Protein AF-A0A2T9Z705-F1 (afdb_monomer_lite)

Organism: NCBI:txid133381

Secondary structure (DSSP, 8-state):
---S--SHHHHTTS-HHHHHHHHT--TTHHHHHHHHHHTS---EEEEEEEEETTTEEEEEEEEE-TTGGGS-HHHHHH-EEEEEEEETT--EEEEEEEEGGGGGS-EEEEEEEE-SSTTPPEEEEEEES----

Structure (mmCIF, N/CA/C/O backbone):
data_AF-A0A2T9Z705-F1
#
_entry.id   AF-A0A2T9Z705-F1
#
loop_
_atom_site.group_PDB
_atom_site.id
_atom_site.type_symbol
_atom_site.label_atom_id
_atom_site.label_alt_id
_atom_site.label_comp_id
_atom_site.label_asym_id
_atom_site.label_entity_id
_atom_site.label_seq_id
_atom_site.pdbx_PDB_ins_code
_atom_site.Cartn_x
_atom_site.Cartn_y
_atom_site.Cartn_z
_atom_site.occupancy
_atom_site.B_iso_or_equiv
_atom_site.auth_seq_id
_atom_site.auth_comp_id
_atom_site.auth_asym_id
_atom_site.auth_atom_id
_atom_site.pdbx_PDB_model_num
ATOM 1 N N . MET A 1 1 ? -18.842 -21.908 14.477 1.00 43.84 1 MET A N 1
ATOM 2 C CA . MET A 1 1 ? -18.900 -21.603 13.031 1.00 43.84 1 MET A CA 1
ATOM 3 C C . MET A 1 1 ? -18.062 -20.361 12.776 1.00 43.84 1 MET A C 1
ATOM 5 O O . MET A 1 1 ? -18.369 -19.323 13.352 1.00 43.84 1 MET A O 1
ATOM 9 N N . SER A 1 2 ? -16.982 -20.453 11.997 1.00 53.25 2 SER A N 1
ATOM 10 C CA . SER A 1 2 ? -16.257 -19.259 11.550 1.00 53.25 2 SER A CA 1
ATOM 11 C C . SER A 1 2 ? -17.141 -18.525 10.538 1.00 53.25 2 SER A C 1
ATOM 13 O O . SER A 1 2 ? -17.567 -19.100 9.542 1.00 53.25 2 SER A O 1
ATOM 15 N N . ARG A 1 3 ? -17.477 -17.259 10.797 1.00 66.06 3 ARG A N 1
ATOM 16 C CA . ARG A 1 3 ? -18.393 -16.469 9.946 1.00 66.06 3 ARG A CA 1
ATOM 17 C C . ARG A 1 3 ? -17.744 -15.965 8.644 1.00 66.06 3 ARG A C 1
ATOM 19 O O . ARG A 1 3 ? -18.194 -14.981 8.075 1.00 66.06 3 ARG A O 1
ATOM 26 N N . GLY A 1 4 ? -16.659 -16.599 8.197 1.00 80.44 4 GLY A N 1
ATOM 27 C CA . GLY A 1 4 ? -15.966 -16.257 6.950 1.00 80.44 4 GLY A CA 1
ATOM 28 C C . GLY A 1 4 ? -15.289 -14.880 6.913 1.00 80.44 4 GLY A C 1
ATOM 29 O O . GLY A 1 4 ? -14.824 -14.471 5.855 1.00 80.44 4 GLY A O 1
ATOM 30 N N . ILE A 1 5 ? -15.212 -14.157 8.037 1.00 82.75 5 ILE A N 1
ATOM 31 C CA . ILE A 1 5 ? -14.554 -12.846 8.101 1.00 82.75 5 ILE A CA 1
ATOM 32 C C . ILE A 1 5 ? -13.044 -13.058 8.198 1.00 82.75 5 ILE A C 1
ATOM 34 O O . ILE A 1 5 ? -12.544 -13.513 9.225 1.00 82.75 5 ILE A O 1
ATOM 38 N N . THR A 1 6 ? -12.326 -12.734 7.126 1.00 88.12 6 THR A N 1
ATOM 39 C CA . THR A 1 6 ? -10.876 -12.975 7.011 1.00 88.12 6 THR A CA 1
AT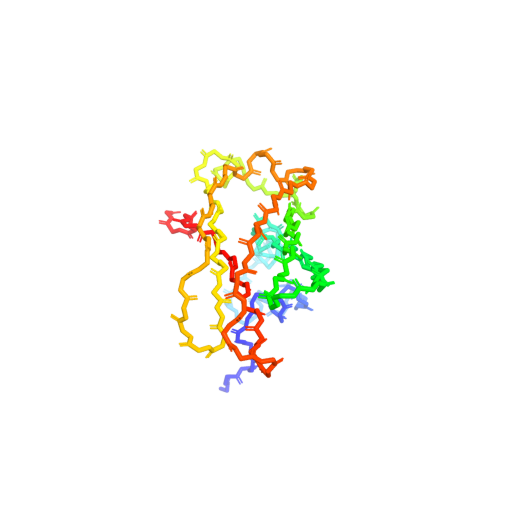OM 40 C C . THR A 1 6 ? -10.061 -11.704 6.796 1.00 88.12 6 THR A C 1
ATOM 42 O O . THR A 1 6 ? -8.836 -11.756 6.815 1.00 88.12 6 THR A O 1
ATOM 45 N N . ASN A 1 7 ? -10.710 -10.554 6.585 1.00 87.62 7 ASN A N 1
ATOM 46 C CA . ASN A 1 7 ? -10.019 -9.296 6.312 1.00 87.62 7 ASN A CA 1
ATOM 47 C C . ASN A 1 7 ? -10.773 -8.068 6.846 1.00 87.62 7 ASN A C 1
ATOM 49 O O . ASN A 1 7 ? -11.996 -8.082 7.010 1.00 87.62 7 ASN A O 1
ATOM 53 N N . ILE A 1 8 ? -10.029 -6.978 7.060 1.00 87.88 8 ILE A N 1
ATOM 54 C CA . ILE A 1 8 ? -10.538 -5.701 7.588 1.00 87.88 8 ILE A CA 1
ATOM 55 C C . ILE A 1 8 ? -11.698 -5.159 6.742 1.00 87.88 8 ILE A C 1
ATOM 57 O O . ILE A 1 8 ? -12.679 -4.667 7.294 1.00 87.88 8 ILE A O 1
ATOM 61 N N . ASN A 1 9 ? -11.632 -5.292 5.416 1.00 87.56 9 ASN A N 1
ATOM 62 C CA . ASN A 1 9 ? -12.660 -4.767 4.514 1.00 87.56 9 ASN A CA 1
ATOM 63 C C . ASN A 1 9 ? -14.002 -5.484 4.685 1.00 87.56 9 ASN A C 1
ATOM 65 O O . ASN A 1 9 ? -15.050 -4.844 4.665 1.00 87.56 9 ASN A O 1
ATOM 69 N N . SER A 1 10 ? -13.984 -6.803 4.878 1.00 89.81 10 SER A N 1
ATOM 70 C CA . SER A 1 10 ? -15.185 -7.574 5.203 1.00 89.81 10 SER A CA 1
ATOM 71 C C . SER A 1 10 ? -15.719 -7.237 6.597 1.00 89.81 10 SER A C 1
ATOM 73 O O . SER A 1 10 ? -16.928 -7.120 6.769 1.00 89.81 10 SER A O 1
ATOM 75 N N . PHE A 1 11 ? -14.833 -6.983 7.566 1.00 90.00 11 PHE A N 1
ATOM 76 C CA . PHE A 1 11 ? -15.225 -6.616 8.927 1.00 90.00 11 PHE A CA 1
ATOM 77 C C . PHE A 1 11 ? -15.875 -5.224 8.990 1.00 90.00 11 PHE A C 1
ATOM 79 O O . PHE A 1 11 ? -16.893 -5.052 9.652 1.00 90.00 11 PHE A O 1
ATOM 86 N N . LYS A 1 12 ? -15.345 -4.241 8.248 1.00 89.06 12 LYS A N 1
ATOM 87 C CA . LYS A 1 12 ? -15.894 -2.873 8.152 1.00 89.06 12 LYS A CA 1
ATOM 88 C C . LYS A 1 12 ? -17.352 -2.820 7.670 1.00 89.06 12 LYS A C 1
ATOM 90 O O . LYS A 1 12 ? -18.020 -1.819 7.897 1.00 89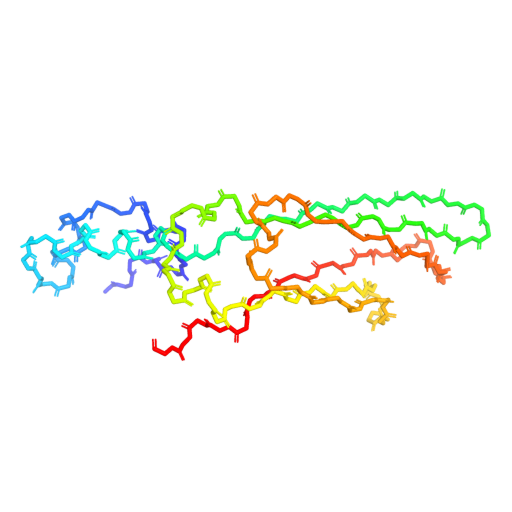.06 12 LYS A O 1
ATOM 95 N N . LYS A 1 13 ? -17.829 -3.865 6.986 1.00 90.50 13 LYS A N 1
ATOM 96 C CA . LYS A 1 13 ? -19.191 -3.957 6.433 1.00 90.50 13 LYS A CA 1
ATOM 97 C C . LYS A 1 13 ? -20.214 -4.536 7.414 1.00 90.50 13 LYS A C 1
ATOM 99 O O . LYS A 1 13 ? -21.393 -4.580 7.080 1.00 90.50 13 LYS A O 1
ATOM 104 N N . LEU A 1 14 ? -19.780 -5.016 8.580 1.00 91.44 14 LEU A N 1
ATOM 105 C CA . LEU A 1 14 ? -20.687 -5.542 9.597 1.00 91.44 14 LEU A CA 1
ATOM 106 C C . LEU A 1 14 ? -21.459 -4.417 10.286 1.00 91.44 14 LEU A C 1
ATOM 108 O O . LEU A 1 14 ? -20.932 -3.321 10.487 1.00 91.44 14 LEU A O 1
ATOM 112 N N . ASN A 1 15 ? -22.679 -4.719 10.731 1.00 93.31 15 ASN A N 1
ATOM 113 C CA . ASN A 1 15 ? -23.409 -3.796 11.588 1.00 93.31 15 ASN A CA 1
ATOM 114 C C . ASN A 1 15 ? -22.780 -3.777 12.995 1.00 93.31 15 ASN A C 1
ATOM 116 O O . ASN A 1 15 ? -22.415 -4.835 13.516 1.00 93.31 15 ASN A O 1
ATOM 120 N N . PRO A 1 16 ? -22.704 -2.614 13.666 1.00 94.62 16 PRO A N 1
ATOM 121 C CA . PRO A 1 16 ? -22.212 -2.516 15.042 1.00 94.62 16 PRO A CA 1
ATOM 122 C C . PRO A 1 16 ? -22.891 -3.475 16.031 1.00 94.62 16 PRO A C 1
ATOM 124 O O . PRO A 1 16 ? -22.203 -4.124 16.816 1.00 94.62 16 PRO A O 1
ATOM 127 N N . GLY A 1 17 ? -24.217 -3.626 15.944 1.00 93.94 17 GLY A N 1
ATOM 128 C CA . GLY A 1 17 ? -24.973 -4.541 16.806 1.00 93.94 17 GLY A CA 1
ATOM 129 C C . GLY A 1 17 ? -24.620 -6.016 16.585 1.00 93.94 17 GLY A C 1
ATOM 130 O O . GLY A 1 17 ? -24.595 -6.795 17.537 1.00 93.94 17 GLY A O 1
ATOM 131 N N . ASP A 1 18 ? -24.261 -6.396 15.353 1.00 92.38 18 ASP A N 1
ATOM 132 C CA . ASP A 1 18 ? -23.782 -7.748 15.057 1.00 92.38 18 ASP A CA 1
ATOM 133 C C . ASP A 1 18 ? -22.430 -7.986 15.737 1.00 92.38 18 ASP A C 1
ATOM 135 O O . ASP A 1 18 ? -22.234 -9.011 16.382 1.00 92.38 18 ASP A O 1
ATOM 139 N N . ILE A 1 19 ? -21.511 -7.015 15.669 1.00 93.50 19 ILE A N 1
ATOM 140 C CA . ILE A 1 19 ? -20.201 -7.089 16.341 1.00 93.50 19 ILE A CA 1
ATOM 141 C C . ILE A 1 19 ? -20.377 -7.260 17.856 1.00 93.50 19 ILE A C 1
ATOM 143 O O . ILE A 1 19 ? -19.720 -8.102 18.470 1.00 93.50 19 ILE A O 1
ATOM 147 N N . GLU A 1 20 ? -21.275 -6.480 18.451 1.00 95.75 20 GLU A N 1
ATOM 148 C CA . GLU A 1 20 ? -21.620 -6.533 19.874 1.00 95.75 20 GLU A CA 1
ATOM 149 C C . GLU A 1 20 ? -22.193 -7.891 20.274 1.00 95.75 20 GLU A C 1
ATOM 151 O O . GLU A 1 20 ? -21.692 -8.517 21.210 1.00 95.75 20 GLU A O 1
ATOM 156 N N . SER A 1 21 ? -23.165 -8.395 19.512 1.00 92.94 21 SER A N 1
ATOM 157 C CA . SER A 1 21 ? -23.751 -9.719 19.721 1.00 92.94 21 SER A CA 1
ATOM 158 C C . SER A 1 21 ? -22.706 -10.829 19.595 1.00 92.94 21 SER A C 1
ATOM 160 O O . SER A 1 21 ? -22.642 -11.736 20.423 1.00 92.94 21 SER A O 1
ATOM 162 N N . PHE A 1 22 ? -21.837 -10.751 18.584 1.00 90.31 22 PHE A N 1
ATOM 163 C CA . PHE A 1 22 ? -20.841 -11.785 18.306 1.00 90.31 22 PHE A CA 1
ATOM 164 C C . PHE A 1 22 ? -19.766 -11.871 19.383 1.00 90.31 22 PHE A C 1
ATOM 166 O O . PHE A 1 22 ? -19.242 -12.956 19.631 1.00 90.31 22 PHE A O 1
ATOM 173 N N . LEU A 1 23 ? -19.428 -10.737 19.992 1.00 90.38 23 LEU A N 1
ATOM 174 C CA . LEU A 1 23 ? -18.370 -10.625 20.991 1.00 90.38 23 LEU A CA 1
ATOM 175 C C . LEU A 1 23 ? -18.912 -10.504 22.421 1.00 90.38 23 LEU A C 1
ATOM 177 O O . LEU A 1 23 ? -18.120 -10.323 23.345 1.00 90.38 23 LEU A O 1
ATOM 181 N N . ASN A 1 24 ? -20.233 -10.614 22.604 1.00 93.75 24 ASN A N 1
ATOM 182 C CA . ASN A 1 24 ? -20.932 -10.430 23.876 1.00 93.75 24 ASN A CA 1
ATOM 183 C C . ASN A 1 24 ? -20.520 -9.124 24.587 1.00 93.75 24 ASN A C 1
ATOM 185 O O . ASN A 1 24 ? -20.101 -9.113 25.747 1.00 93.75 24 ASN A O 1
ATOM 189 N N . ARG A 1 25 ? -20.566 -8.015 23.846 1.00 96.62 25 ARG A N 1
ATOM 190 C CA . ARG A 1 25 ? -20.264 -6.664 24.332 1.00 96.62 25 ARG A CA 1
ATOM 191 C C . ARG A 1 25 ? -21.513 -5.798 24.259 1.00 96.62 25 ARG A C 1
ATOM 193 O O . ARG A 1 25 ? -22.373 -6.014 23.417 1.00 96.62 25 ARG A O 1
ATOM 200 N N . ASN A 1 26 ? -21.577 -4.791 25.122 1.00 94.75 26 ASN A N 1
ATOM 201 C CA . ASN A 1 26 ? -22.658 -3.813 25.099 1.00 94.75 26 ASN A CA 1
ATOM 202 C C . ASN A 1 26 ? -22.333 -2.660 24.133 1.00 94.75 26 ASN A C 1
ATOM 204 O O . ASN A 1 26 ? -21.150 -2.344 23.938 1.00 94.75 26 ASN A O 1
ATOM 208 N N . PRO A 1 27 ? -23.356 -1.975 23.594 1.00 94.75 27 PRO A N 1
ATOM 209 C CA . PRO A 1 27 ? -23.177 -0.676 22.960 1.00 94.75 27 PRO A CA 1
ATOM 210 C C . PRO A 1 27 ? -22.355 0.283 23.837 1.00 94.75 27 PRO A C 1
ATOM 212 O O . PRO A 1 27 ? -22.524 0.273 25.060 1.00 94.75 27 PRO A O 1
ATOM 215 N N . PRO A 1 28 ? -21.472 1.124 23.258 1.00 95.25 28 PRO A N 1
ATOM 216 C CA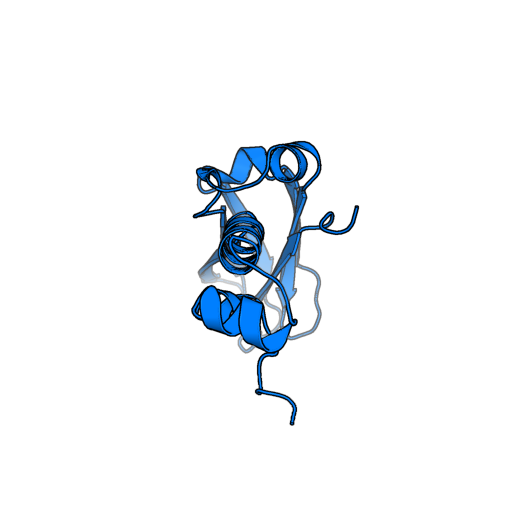 . PRO A 1 28 ? -21.259 1.390 21.827 1.00 95.25 28 PRO A CA 1
ATOM 217 C C . PRO A 1 28 ? -20.059 0.631 21.214 1.00 95.25 28 PRO A C 1
ATOM 219 O O . PRO A 1 28 ? -19.388 1.151 20.315 1.00 95.25 28 PRO A O 1
ATOM 222 N N . PHE A 1 29 ? -19.720 -0.555 21.732 1.00 96.50 29 PHE A N 1
ATOM 223 C CA . PHE A 1 29 ? -18.489 -1.267 21.376 1.00 96.50 29 PHE A CA 1
ATOM 224 C C . PHE A 1 29 ? -18.334 -1.513 19.867 1.00 96.50 29 PHE A C 1
ATOM 226 O O . PHE A 1 29 ? -17.263 -1.262 19.314 1.00 96.50 29 PHE A O 1
ATOM 233 N N . GLY A 1 30 ? -19.388 -1.947 19.172 1.00 95.44 30 GLY A N 1
ATOM 234 C CA . GLY A 1 30 ? -19.315 -2.247 17.740 1.00 95.44 30 GLY A CA 1
ATOM 235 C C . GLY A 1 30 ? -18.952 -1.012 16.916 1.00 95.44 30 GLY A C 1
ATOM 236 O O . GLY A 1 30 ? -18.096 -1.069 16.032 1.00 95.44 30 GLY A O 1
ATOM 237 N N . THR A 1 31 ? -19.523 0.140 17.272 1.00 94.94 31 THR A N 1
ATOM 238 C CA . THR A 1 31 ? -19.226 1.430 16.635 1.00 94.94 31 THR A CA 1
ATOM 239 C C . THR A 1 31 ? -17.782 1.856 16.891 1.00 94.94 31 THR A C 1
ATOM 241 O O . THR A 1 31 ? -17.107 2.329 15.976 1.00 94.94 31 THR A O 1
ATOM 244 N N . GLN A 1 32 ? -17.270 1.656 18.110 1.00 94.75 32 GLN A N 1
ATOM 245 C CA . GLN A 1 32 ? -15.869 1.944 18.436 1.00 94.75 32 GLN A CA 1
ATOM 246 C C . GLN A 1 32 ? -14.907 1.092 17.599 1.00 94.75 32 GLN A C 1
ATOM 248 O O . GLN A 1 32 ? -13.922 1.618 17.077 1.00 94.75 32 GLN A O 1
ATOM 253 N N . VAL A 1 33 ? -15.219 -0.194 17.408 1.00 93.69 33 VAL A N 1
ATOM 254 C CA . VAL A 1 33 ? -14.423 -1.094 16.563 1.00 93.69 33 VAL A CA 1
ATOM 255 C C . VAL A 1 33 ? -14.427 -0.623 15.110 1.00 93.69 33 VAL A C 1
ATOM 257 O O . VAL A 1 33 ? -13.358 -0.460 14.526 1.00 93.69 33 VAL A O 1
ATOM 260 N N . ILE A 1 34 ? -15.596 -0.336 14.529 1.00 93.56 34 ILE A N 1
ATOM 261 C CA . ILE A 1 34 ? -15.690 0.161 13.146 1.00 93.56 34 ILE A CA 1
ATOM 262 C C . ILE A 1 34 ? -14.912 1.475 12.970 1.00 93.56 34 ILE A C 1
ATOM 264 O O . ILE A 1 34 ? -14.169 1.630 11.999 1.00 93.56 34 ILE A O 1
ATOM 268 N N . ASN A 1 35 ? -15.012 2.400 13.926 1.00 91.06 35 ASN A N 1
ATOM 269 C CA . ASN A 1 35 ? -14.254 3.652 13.901 1.00 91.06 35 ASN A CA 1
ATOM 270 C C . ASN A 1 35 ? -12.741 3.414 13.961 1.00 91.06 35 ASN A C 1
ATOM 272 O O . ASN A 1 35 ? -11.993 4.040 13.209 1.00 91.06 35 ASN A O 1
ATOM 276 N N . SER A 1 36 ? -12.290 2.476 14.796 1.00 90.31 36 SER A N 1
ATOM 277 C CA . SER A 1 36 ? -10.884 2.073 14.851 1.00 90.31 36 SER A CA 1
ATOM 278 C C . SER A 1 36 ? -10.414 1.498 13.511 1.00 90.31 36 SER A C 1
ATOM 280 O O . SER A 1 36 ? -9.391 1.933 12.983 1.00 90.31 36 SER A O 1
ATOM 282 N N . LEU A 1 37 ? -11.199 0.621 12.880 1.00 90.56 37 LEU A N 1
ATOM 283 C CA . LEU A 1 37 ? -10.869 0.066 11.563 1.00 90.56 37 LEU A CA 1
ATOM 284 C C . LEU A 1 37 ? -10.825 1.134 10.465 1.00 90.56 37 LEU A C 1
ATOM 286 O O . LEU A 1 37 ? -9.989 1.063 9.567 1.00 90.56 37 LEU A O 1
ATOM 290 N N . ASN A 1 38 ? -11.694 2.143 10.525 1.00 90.06 38 ASN A N 1
ATOM 291 C CA . ASN A 1 38 ? -11.678 3.272 9.590 1.00 90.06 38 ASN A CA 1
ATOM 292 C C . ASN A 1 38 ? -10.437 4.164 9.745 1.00 90.06 38 ASN A C 1
ATOM 294 O O . ASN A 1 38 ? -10.100 4.894 8.811 1.00 90.06 38 ASN A O 1
ATOM 298 N N . SER A 1 39 ? -9.749 4.076 10.887 1.00 89.00 39 SER A N 1
ATOM 299 C CA . SER A 1 39 ? -8.484 4.770 11.148 1.00 89.00 39 SER A CA 1
ATOM 300 C C . SER A 1 39 ? -7.242 4.015 10.654 1.00 89.00 39 SER A C 1
ATOM 302 O O . SER A 1 39 ? -6.129 4.531 10.762 1.00 89.00 39 SER A O 1
ATOM 304 N N . PHE A 1 40 ? -7.423 2.812 10.098 1.00 86.19 40 PHE A N 1
ATOM 305 C CA . PHE A 1 40 ? -6.357 2.010 9.501 1.00 86.19 40 PHE A CA 1
ATOM 306 C C . PHE A 1 40 ? -5.989 2.528 8.101 1.00 86.19 40 PHE A C 1
ATOM 308 O O . PHE A 1 40 ? -6.912 2.725 7.312 1.00 86.19 40 PHE A O 1
ATOM 315 N N . PRO A 1 41 ? -4.703 2.716 7.743 1.00 89.31 41 PRO A N 1
ATOM 316 C CA . PRO A 1 41 ? -4.313 3.214 6.425 1.00 89.31 41 PRO A CA 1
ATOM 317 C C . PRO A 1 41 ? -4.814 2.364 5.266 1.00 89.31 41 PRO A C 1
ATOM 319 O O . PRO A 1 41 ? -4.545 1.168 5.185 1.00 89.31 41 PRO A O 1
ATOM 322 N N . GLU A 1 42 ? -5.494 3.014 4.333 1.00 92.25 42 GLU A N 1
ATOM 323 C CA . GLU A 1 42 ? -5.849 2.436 3.045 1.00 92.25 42 GLU A CA 1
ATOM 324 C C . GLU A 1 42 ? -4.835 2.950 2.026 1.00 92.25 42 GLU A C 1
ATOM 326 O O . GLU A 1 42 ? -4.801 4.141 1.740 1.00 92.25 42 GLU A O 1
ATOM 331 N N . LEU A 1 43 ? -3.955 2.076 1.537 1.00 94.38 43 LEU A N 1
ATOM 332 C CA . LEU A 1 43 ? -2.983 2.436 0.506 1.00 94.38 43 LEU A CA 1
ATOM 333 C C . LEU A 1 43 ? -3.623 2.304 -0.871 1.00 94.38 43 LEU A C 1
ATOM 335 O O . LEU A 1 43 ? -4.202 1.269 -1.195 1.00 94.38 43 LEU A O 1
ATOM 339 N N . GLU A 1 44 ? -3.457 3.334 -1.687 1.00 95.81 44 GLU A N 1
ATOM 340 C CA . GLU A 1 44 ? -3.793 3.315 -3.103 1.00 95.81 44 GLU A CA 1
ATOM 341 C C . GLU A 1 44 ? -2.500 3.472 -3.907 1.00 95.81 44 GLU A C 1
ATOM 343 O O . GLU A 1 44 ? -1.674 4.339 -3.613 1.00 95.81 44 GLU A O 1
ATOM 348 N N . ILE A 1 45 ? -2.299 2.584 -4.884 1.00 96.19 45 ILE A N 1
ATOM 349 C CA . ILE A 1 45 ? -1.111 2.538 -5.739 1.00 96.19 45 ILE A CA 1
ATOM 350 C C . ILE A 1 45 ? -1.584 2.583 -7.188 1.00 96.19 45 ILE A C 1
ATOM 352 O O . ILE A 1 45 ? -2.452 1.804 -7.577 1.00 96.19 45 ILE A O 1
ATOM 356 N N . SER A 1 46 ? -0.974 3.450 -7.989 1.00 96.75 46 SER A N 1
ATOM 357 C CA . SER A 1 46 ? -1.128 3.465 -9.444 1.00 96.75 46 SER A CA 1
ATOM 358 C C . SER A 1 46 ? 0.234 3.280 -10.091 1.00 96.75 46 SER A C 1
ATOM 360 O O . SER A 1 46 ? 1.220 3.857 -9.629 1.00 96.75 46 SER A O 1
ATOM 362 N N . VAL A 1 47 ? 0.284 2.480 -11.150 1.00 96.38 47 VAL A N 1
ATOM 363 C CA . VAL A 1 47 ? 1.513 2.179 -11.885 1.00 96.38 47 VAL A CA 1
ATOM 364 C C . VAL A 1 47 ? 1.255 2.411 -13.361 1.00 96.38 47 VAL A C 1
ATOM 366 O O . VAL A 1 47 ? 0.339 1.822 -13.930 1.00 96.38 47 VAL A O 1
ATOM 369 N N . GLU A 1 48 ? 2.080 3.247 -13.973 1.00 95.94 48 GLU A N 1
ATOM 370 C CA . GLU A 1 48 ? 2.095 3.479 -15.412 1.00 95.94 48 GLU A CA 1
ATOM 371 C C . GLU A 1 48 ? 3.453 3.035 -15.959 1.00 95.94 48 GLU A C 1
ATOM 373 O O . GLU A 1 48 ? 4.496 3.281 -15.351 1.00 95.94 48 GLU A O 1
ATOM 378 N N . VAL A 1 49 ? 3.445 2.321 -17.085 1.00 93.12 49 VAL A N 1
ATOM 379 C CA . VAL A 1 49 ? 4.667 1.813 -17.718 1.00 93.12 49 VAL A CA 1
ATOM 380 C C . VAL A 1 49 ? 4.717 2.302 -19.156 1.00 93.12 49 VAL A C 1
ATOM 382 O O . VAL A 1 49 ? 3.887 1.919 -19.981 1.00 93.12 49 VAL A O 1
ATOM 385 N N . ALA A 1 50 ? 5.715 3.126 -19.461 1.00 92.19 50 ALA A N 1
ATOM 386 C CA . ALA A 1 50 ? 6.000 3.592 -20.809 1.00 92.19 50 ALA A CA 1
ATOM 387 C C . ALA A 1 50 ? 7.164 2.788 -21.400 1.00 92.19 50 ALA A C 1
ATOM 389 O O . ALA A 1 50 ? 8.302 2.866 -20.932 1.00 92.19 50 ALA A O 1
ATOM 390 N N . ASN A 1 51 ? 6.883 2.004 -22.440 1.00 89.19 51 ASN A N 1
ATOM 391 C CA . ASN A 1 51 ? 7.900 1.229 -23.147 1.00 89.19 51 ASN A CA 1
ATOM 392 C C . ASN A 1 51 ? 8.653 2.105 -24.156 1.00 89.19 51 ASN A C 1
ATOM 394 O O . ASN A 1 51 ? 8.056 2.867 -24.914 1.00 89.19 51 ASN A O 1
ATOM 398 N N . HIS A 1 52 ? 9.972 1.950 -24.195 1.00 86.12 52 HIS A N 1
ATOM 399 C CA . HIS A 1 52 ? 10.883 2.657 -25.085 1.00 86.12 52 HIS A CA 1
ATOM 400 C C . HIS A 1 52 ? 11.729 1.672 -25.914 1.00 86.12 52 HIS A C 1
ATOM 402 O O . HIS A 1 52 ? 11.881 0.501 -25.549 1.00 86.12 52 HIS A O 1
ATOM 408 N N . PRO A 1 53 ? 12.336 2.136 -27.025 1.00 85.12 53 PRO A N 1
ATOM 409 C CA . PRO A 1 53 ? 13.289 1.338 -27.791 1.00 85.12 53 PRO A CA 1
ATOM 410 C C . PRO A 1 53 ? 14.458 0.821 -26.938 1.00 85.12 53 PRO A C 1
ATOM 412 O O . PRO A 1 53 ? 14.782 1.372 -25.884 1.00 85.12 53 PRO A O 1
ATOM 415 N N . ASN A 1 54 ? 15.143 -0.214 -27.433 1.00 86.25 54 ASN A N 1
ATOM 416 C CA . ASN A 1 54 ? 16.305 -0.839 -26.785 1.00 86.25 54 ASN A CA 1
ATOM 417 C C . ASN A 1 54 ? 15.996 -1.480 -25.424 1.00 86.25 54 ASN A C 1
ATOM 419 O O . ASN A 1 54 ? 16.812 -1.409 -24.501 1.00 86.25 54 ASN A O 1
ATOM 423 N N . LYS A 1 55 ? 14.820 -2.117 -25.316 1.00 87.06 55 LYS A N 1
ATOM 424 C CA . LYS A 1 55 ? 14.356 -2.818 -24.111 1.00 87.06 55 LYS A CA 1
ATOM 425 C C . LYS A 1 55 ? 14.431 -1.942 -22.853 1.00 87.06 55 LYS A C 1
ATOM 427 O O . LYS A 1 55 ? 14.881 -2.379 -21.797 1.00 87.06 55 LYS A O 1
ATOM 432 N N . LYS A 1 56 ? 14.041 -0.675 -22.980 1.00 90.44 56 LYS A N 1
ATOM 433 C CA . LYS A 1 56 ? 13.938 0.260 -21.858 1.00 90.44 56 LYS A CA 1
ATOM 434 C C . LYS A 1 56 ? 12.470 0.499 -21.549 1.00 90.44 56 LYS A C 1
ATOM 436 O O . LYS A 1 56 ? 11.674 0.627 -22.471 1.00 90.44 56 LYS A O 1
ATOM 441 N N . CYS A 1 57 ? 12.120 0.634 -20.282 1.00 92.12 57 CYS A N 1
ATOM 442 C CA . CYS A 1 57 ? 10.839 1.195 -19.881 1.00 92.12 57 CYS A CA 1
ATOM 443 C C . CYS A 1 57 ? 11.032 2.248 -18.790 1.00 92.12 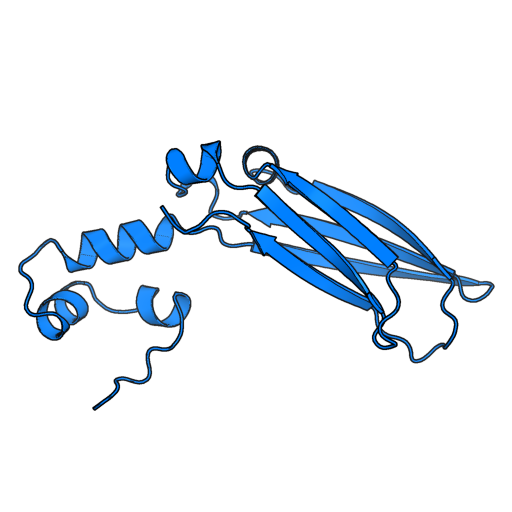57 CYS A C 1
ATOM 445 O O . CYS A 1 57 ? 12.019 2.230 -18.048 1.00 92.12 57 CYS A O 1
ATOM 447 N N . VAL A 1 58 ? 10.101 3.194 -18.731 1.00 95.38 58 VAL A N 1
ATOM 448 C CA . VAL A 1 58 ? 9.939 4.123 -17.614 1.00 95.38 58 VAL A CA 1
ATOM 449 C C . VAL A 1 58 ? 8.742 3.640 -16.814 1.00 95.38 58 VAL A C 1
ATOM 451 O O . VAL A 1 58 ? 7.675 3.404 -17.378 1.00 95.38 58 VAL A O 1
ATOM 454 N N . ILE A 1 59 ? 8.948 3.438 -15.518 1.00 96.44 59 ILE A N 1
ATOM 455 C CA . ILE A 1 59 ? 7.925 2.980 -14.583 1.00 96.44 59 ILE A CA 1
ATOM 456 C C . ILE A 1 59 ? 7.610 4.150 -13.662 1.00 96.44 59 ILE A C 1
ATOM 458 O O . ILE A 1 59 ? 8.456 4.538 -12.851 1.00 96.44 59 ILE A O 1
ATOM 462 N N . ASP A 1 60 ? 6.402 4.682 -13.782 1.00 97.44 60 ASP A N 1
ATOM 463 C CA . ASP A 1 60 ? 5.873 5.751 -12.950 1.00 97.44 60 ASP A CA 1
ATOM 464 C C . ASP A 1 60 ? 4.972 5.149 -11.874 1.00 97.44 60 ASP A C 1
ATOM 466 O O . ASP A 1 60 ? 3.936 4.547 -12.160 1.00 97.44 60 ASP A O 1
ATOM 470 N N . VAL A 1 61 ? 5.376 5.294 -10.613 1.00 97.88 61 VAL A N 1
ATOM 471 C CA . VAL A 1 61 ? 4.624 4.791 -9.463 1.00 97.88 61 VAL A CA 1
ATOM 472 C C . VAL A 1 61 ? 4.068 5.965 -8.681 1.00 97.88 61 VAL A C 1
ATOM 474 O O . VAL A 1 61 ? 4.813 6.841 -8.244 1.00 97.88 61 VAL A O 1
ATOM 477 N N . SER A 1 62 ? 2.755 5.951 -8.473 1.00 97.50 62 SER A N 1
ATOM 478 C CA . SER A 1 62 ? 2.036 6.895 -7.623 1.00 97.50 62 SER A CA 1
ATOM 479 C C . SER A 1 62 ? 1.475 6.186 -6.398 1.00 97.50 62 SER A C 1
ATOM 481 O O . SER A 1 62 ? 0.929 5.090 -6.520 1.00 97.50 62 SER A O 1
ATOM 483 N N . ILE A 1 63 ? 1.555 6.821 -5.231 1.00 97.62 63 ILE A N 1
ATOM 484 C CA . ILE A 1 63 ? 1.002 6.297 -3.979 1.00 97.62 63 ILE A CA 1
ATOM 485 C C . ILE A 1 63 ? 0.354 7.398 -3.135 1.00 97.62 63 ILE A C 1
ATOM 487 O O . ILE A 1 63 ? 0.863 8.517 -3.042 1.00 97.62 63 ILE A O 1
ATOM 491 N N . ASN A 1 64 ? -0.769 7.078 -2.498 1.00 97.44 64 ASN A N 1
ATOM 492 C CA . ASN A 1 64 ? -1.496 7.942 -1.565 1.00 97.44 64 ASN A CA 1
ATOM 493 C C . ASN A 1 64 ? -2.233 7.116 -0.502 1.00 97.44 64 ASN A C 1
ATOM 495 O O . ASN A 1 64 ? -2.338 5.893 -0.593 1.00 97.44 64 ASN A O 1
ATOM 499 N N . VAL A 1 65 ? -2.746 7.813 0.515 1.00 96.31 65 VAL A N 1
ATOM 500 C CA . VAL A 1 65 ? -3.643 7.256 1.531 1.00 96.31 65 VAL A CA 1
ATOM 501 C C . VAL A 1 65 ? -4.978 8.005 1.477 1.00 96.31 65 VAL A C 1
ATOM 503 O O . VAL A 1 65 ? -5.095 9.073 2.085 1.00 96.31 65 VAL A O 1
ATOM 506 N N . PRO A 1 66 ? -6.005 7.500 0.766 1.00 95.44 66 PRO A N 1
ATOM 507 C CA . PRO A 1 66 ? -7.271 8.216 0.592 1.00 95.44 66 PRO A CA 1
ATOM 508 C C . PRO A 1 66 ? -7.977 8.542 1.911 1.00 95.44 66 PRO A C 1
ATOM 510 O O . PRO A 1 66 ? -8.576 9.606 2.065 1.00 95.44 66 PRO A O 1
ATOM 513 N N . ASN A 1 67 ? -7.870 7.660 2.908 1.00 93.75 67 ASN A N 1
ATOM 514 C CA . ASN A 1 67 ? -8.470 7.859 4.223 1.00 93.75 67 ASN A CA 1
ATOM 515 C C . ASN A 1 67 ? -7.552 8.598 5.217 1.00 93.75 67 ASN A C 1
ATOM 517 O O . ASN A 1 67 ? -7.772 8.511 6.426 1.00 93.75 67 ASN A O 1
ATOM 521 N N . PHE A 1 68 ? -6.557 9.359 4.738 1.00 94.44 68 PHE A N 1
ATOM 522 C CA . PHE A 1 68 ? -5.562 10.030 5.584 1.00 94.44 68 PHE A CA 1
ATOM 523 C C . PHE A 1 68 ? -6.184 10.866 6.716 1.00 94.44 68 PHE A C 1
ATOM 525 O O . PHE A 1 68 ? -5.696 10.883 7.849 1.00 94.44 68 PHE A O 1
ATOM 532 N N . THR A 1 69 ? -7.292 11.555 6.436 1.00 93.94 69 THR A N 1
ATOM 533 C CA . THR A 1 69 ? -7.989 12.392 7.423 1.00 93.94 69 THR A CA 1
ATOM 534 C C . THR A 1 69 ? -8.513 11.581 8.607 1.00 93.94 69 THR A C 1
ATOM 536 O O . THR A 1 69 ? -8.436 12.064 9.738 1.00 93.94 69 THR A O 1
ATOM 539 N N . LYS A 1 70 ? -8.944 10.336 8.367 1.00 92.88 70 LYS A N 1
ATOM 540 C CA . LYS A 1 70 ? -9.518 9.413 9.357 1.00 92.88 70 LYS A CA 1
ATOM 541 C C . LYS A 1 70 ? -8.469 8.666 10.183 1.00 92.88 70 LYS A C 1
ATOM 543 O O . LYS A 1 70 ? -8.834 8.039 11.174 1.00 92.88 70 LYS A O 1
ATOM 548 N N . LEU A 1 71 ? -7.189 8.720 9.805 1.00 91.38 71 LEU A N 1
ATOM 549 C CA . LEU A 1 71 ? -6.135 8.027 10.549 1.00 91.38 71 LEU A CA 1
ATOM 550 C C . LEU A 1 71 ? -5.986 8.582 11.964 1.00 91.38 71 LEU A C 1
ATOM 552 O O . LEU A 1 71 ? -6.093 9.794 12.192 1.00 91.38 71 LEU A O 1
ATOM 556 N N . SER A 1 72 ? -5.651 7.693 12.898 1.00 87.81 72 SER A N 1
ATOM 557 C CA . SER A 1 72 ? -5.334 8.073 14.272 1.00 87.81 72 SER A CA 1
ATOM 558 C C . SER A 1 72 ? -4.070 8.942 14.331 1.00 87.81 72 SER A C 1
ATOM 560 O O . SER A 1 72 ? -3.168 8.824 13.497 1.00 87.81 72 SER A O 1
ATOM 562 N N . SER A 1 73 ? -3.970 9.810 15.342 1.00 87.88 73 SER A N 1
ATOM 563 C CA . SER A 1 73 ? -2.778 10.647 15.553 1.00 87.88 73 SER A CA 1
ATOM 564 C C . SER A 1 73 ? -1.506 9.816 15.733 1.00 87.88 73 SER A C 1
ATOM 566 O O . SER A 1 73 ? -0.443 10.217 15.265 1.00 87.88 73 SER A O 1
ATOM 568 N N . LEU A 1 74 ? -1.623 8.642 16.364 1.00 84.69 74 LEU A N 1
ATOM 569 C CA . LEU A 1 74 ? -0.516 7.699 16.521 1.00 84.69 74 LEU A CA 1
ATOM 570 C C . LEU A 1 74 ? -0.044 7.176 15.160 1.00 84.69 74 LEU A C 1
ATOM 572 O O . LEU A 1 74 ? 1.142 7.255 14.849 1.00 84.69 74 LEU A O 1
ATOM 576 N N . CYS A 1 75 ? -0.979 6.733 14.313 1.00 85.88 75 CYS A N 1
ATOM 577 C CA . CYS A 1 75 ? -0.660 6.280 12.963 1.00 85.88 75 CYS A CA 1
ATOM 578 C C . CYS A 1 75 ? 0.036 7.388 12.158 1.00 85.88 75 CYS A C 1
ATOM 580 O O . CYS A 1 75 ? 1.110 7.168 11.601 1.00 85.88 75 CYS A O 1
ATOM 582 N N . LYS A 1 76 ? -0.504 8.613 12.191 1.00 88.88 76 LYS A N 1
ATOM 583 C CA . LYS A 1 76 ? 0.088 9.776 11.509 1.00 88.88 76 LYS A CA 1
ATOM 584 C C . LYS A 1 76 ? 1.504 10.117 11.983 1.00 88.88 76 LYS A C 1
ATOM 586 O O . LYS A 1 76 ? 2.225 10.752 11.221 1.00 88.88 76 LYS A O 1
ATOM 591 N N . LYS A 1 77 ? 1.882 9.752 13.213 1.00 88.56 77 LYS A N 1
ATOM 592 C CA . LYS A 1 77 ? 3.183 10.069 13.824 1.00 88.56 77 LYS A CA 1
ATOM 593 C C . LYS A 1 77 ? 4.238 8.989 13.594 1.00 88.56 77 LYS A C 1
ATOM 595 O O . LYS A 1 77 ? 5.414 9.319 13.491 1.00 88.56 77 LYS A O 1
ATOM 600 N N . GLU A 1 78 ? 3.840 7.719 13.585 1.00 88.69 78 GLU A N 1
ATOM 601 C CA . GLU A 1 78 ? 4.797 6.607 13.657 1.00 88.69 78 GLU A CA 1
ATOM 602 C C . GLU A 1 78 ? 4.818 5.709 12.417 1.00 88.69 78 GLU A C 1
ATOM 604 O O . GLU A 1 78 ? 5.682 4.839 12.314 1.00 88.69 78 GLU A O 1
ATOM 609 N N . THR A 1 79 ? 3.883 5.881 11.479 1.00 91.00 79 THR A N 1
ATOM 610 C CA . THR A 1 79 ? 3.775 5.004 10.306 1.00 91.00 79 THR A CA 1
ATOM 611 C C . THR A 1 79 ? 4.606 5.519 9.139 1.00 91.00 79 THR A C 1
ATOM 613 O O . THR A 1 79 ? 4.465 6.662 8.692 1.00 91.00 79 THR A O 1
ATOM 616 N N . TRP A 1 80 ? 5.416 4.632 8.568 1.00 93.69 80 TRP A N 1
ATOM 617 C CA . TRP A 1 80 ? 5.970 4.829 7.242 1.00 93.69 80 TRP A CA 1
ATOM 618 C C . TRP A 1 80 ? 5.369 3.834 6.265 1.00 93.69 80 TRP A C 1
ATOM 620 O O . TRP A 1 80 ? 4.806 2.811 6.645 1.00 93.69 80 TRP A O 1
ATOM 630 N N . VAL A 1 81 ? 5.503 4.157 4.986 1.00 94.94 81 VAL A N 1
ATOM 631 C CA . VAL A 1 81 ? 5.073 3.314 3.880 1.00 94.94 81 VAL A CA 1
ATOM 632 C C . VAL A 1 81 ? 6.274 3.040 2.998 1.00 94.94 81 VAL A C 1
ATOM 634 O O . VAL A 1 81 ? 6.977 3.966 2.587 1.00 94.94 81 VAL A O 1
ATOM 637 N N . SER A 1 82 ? 6.503 1.762 2.733 1.00 95.62 82 SER A N 1
ATOM 638 C CA . SER A 1 82 ? 7.535 1.264 1.834 1.00 95.62 82 SER A CA 1
ATOM 639 C C . SER A 1 82 ? 6.906 0.833 0.520 1.00 95.62 82 SER A C 1
ATOM 641 O O . SER A 1 82 ? 5.817 0.263 0.518 1.00 95.62 82 SER A O 1
ATOM 643 N N . VAL A 1 83 ? 7.607 1.085 -0.581 1.00 96.75 83 VAL A N 1
ATOM 644 C CA . VAL A 1 83 ? 7.251 0.652 -1.930 1.00 96.75 83 VAL A CA 1
ATOM 645 C C . VAL A 1 83 ? 8.432 -0.113 -2.511 1.00 96.75 83 VAL A C 1
ATOM 647 O O . VAL A 1 83 ? 9.553 0.402 -2.557 1.00 96.75 83 VAL A O 1
ATOM 650 N N . LEU A 1 84 ? 8.175 -1.338 -2.956 1.00 97.31 84 LEU A N 1
ATOM 651 C CA . LEU A 1 84 ? 9.127 -2.188 -3.657 1.00 97.31 84 LEU A CA 1
ATOM 652 C C . LEU A 1 84 ? 8.649 -2.373 -5.093 1.00 97.31 84 LEU A C 1
ATOM 654 O O . LEU A 1 84 ? 7.532 -2.829 -5.320 1.00 97.31 84 LEU A O 1
ATOM 658 N N . VAL A 1 85 ? 9.519 -2.046 -6.039 1.00 97.62 85 VAL A N 1
ATOM 659 C CA . VAL A 1 85 ? 9.348 -2.336 -7.459 1.00 97.62 85 VAL A CA 1
ATOM 660 C C . VAL A 1 85 ? 10.316 -3.454 -7.813 1.00 97.62 85 VAL A C 1
ATOM 662 O O . VAL A 1 85 ? 11.533 -3.327 -7.624 1.00 97.62 85 VAL A O 1
ATOM 665 N N . SER A 1 86 ? 9.774 -4.547 -8.324 1.00 96.25 86 SER A N 1
ATOM 666 C CA . SER A 1 86 ? 10.523 -5.689 -8.829 1.00 96.25 86 SER A CA 1
ATOM 667 C C . SER A 1 86 ? 9.948 -6.140 -10.162 1.00 96.25 86 SER A C 1
ATOM 669 O O . SER A 1 86 ? 8.881 -5.691 -10.574 1.00 96.25 86 SER A O 1
ATOM 671 N N . SER A 1 87 ? 10.639 -7.040 -10.844 1.00 94.25 87 SER A N 1
ATOM 672 C CA . SER A 1 87 ? 10.066 -7.726 -11.997 1.00 94.25 87 SER A CA 1
ATOM 673 C C . SER A 1 87 ? 9.533 -9.113 -11.634 1.00 94.25 87 SER A C 1
ATOM 675 O O . SER A 1 87 ? 9.880 -9.664 -10.584 1.00 94.25 87 SER A O 1
ATOM 677 N N . SER A 1 88 ? 8.736 -9.712 -12.521 1.00 93.12 88 SER A N 1
ATOM 678 C CA . SER A 1 88 ? 8.273 -11.100 -12.398 1.00 93.12 88 SER A CA 1
ATOM 679 C C . SER A 1 88 ? 9.397 -12.135 -12.396 1.00 93.12 88 SER A C 1
ATOM 681 O O . SER A 1 88 ? 9.213 -13.223 -11.860 1.00 93.12 88 SER A O 1
ATOM 683 N N . ALA A 1 89 ? 10.582 -11.787 -12.907 1.00 90.50 89 ALA A N 1
ATOM 684 C CA . ALA A 1 89 ? 11.783 -12.619 -12.829 1.00 90.50 89 ALA A CA 1
ATOM 685 C C . ALA A 1 89 ? 12.508 -12.513 -11.469 1.00 90.50 89 ALA A C 1
ATOM 687 O O . ALA A 1 89 ? 13.620 -13.014 -11.316 1.00 90.50 89 ALA A O 1
ATOM 688 N N . GLY A 1 90 ? 11.922 -11.819 -10.487 1.00 89.19 90 GLY A N 1
ATOM 689 C CA . GLY A 1 90 ? 12.497 -11.637 -9.152 1.00 89.19 90 GLY A CA 1
ATOM 690 C C . GLY A 1 90 ? 13.616 -10.596 -9.092 1.00 89.19 90 GLY A C 1
ATOM 691 O O . GLY A 1 90 ? 14.330 -10.512 -8.092 1.00 89.19 90 GLY A O 1
ATOM 692 N N . ARG A 1 91 ? 13.793 -9.785 -10.143 1.00 92.50 91 ARG A N 1
ATOM 693 C CA . ARG A 1 91 ? 14.834 -8.752 -10.172 1.00 92.50 91 ARG A CA 1
ATOM 694 C C . ARG A 1 91 ? 14.394 -7.514 -9.407 1.00 92.50 91 ARG A C 1
ATOM 696 O O . ARG A 1 91 ? 13.300 -6.993 -9.616 1.00 92.50 91 ARG A O 1
ATOM 703 N N . PHE A 1 92 ? 15.278 -7.021 -8.548 1.00 95.19 92 PHE A N 1
ATOM 704 C CA . PHE A 1 92 ? 15.101 -5.753 -7.853 1.00 95.19 92 PHE A CA 1
ATOM 705 C C . PHE A 1 92 ? 15.211 -4.578 -8.834 1.00 95.19 92 PHE A C 1
ATOM 707 O O . PHE A 1 92 ? 16.172 -4.506 -9.599 1.00 95.19 92 PHE A O 1
ATOM 714 N N . ILE A 1 93 ? 14.253 -3.647 -8.784 1.00 95.69 93 ILE A N 1
ATOM 715 C CA . ILE A 1 93 ? 14.255 -2.435 -9.616 1.00 95.69 93 ILE A CA 1
ATOM 716 C C . ILE A 1 93 ? 14.430 -1.196 -8.739 1.00 95.69 93 ILE A C 1
ATOM 718 O O . ILE A 1 93 ? 15.337 -0.392 -8.959 1.00 95.69 93 ILE A O 1
ATOM 722 N N . ARG A 1 94 ? 13.567 -1.020 -7.732 1.00 96.44 94 ARG A N 1
ATOM 723 C CA . ARG A 1 94 ? 13.601 0.158 -6.859 1.00 96.44 94 ARG A CA 1
ATOM 724 C C . ARG A 1 94 ? 12.986 -0.135 -5.501 1.00 96.44 94 ARG A C 1
ATOM 726 O O . ARG A 1 94 ? 11.979 -0.823 -5.397 1.00 96.44 94 ARG A O 1
ATOM 733 N N . PHE A 1 95 ? 13.549 0.491 -4.475 1.00 96.56 95 PHE A N 1
ATOM 734 C CA . PHE A 1 95 ? 12.919 0.640 -3.172 1.00 96.56 95 PHE A CA 1
ATOM 735 C C . PHE A 1 95 ? 12.776 2.125 -2.851 1.00 96.56 95 PHE A C 1
ATOM 737 O O . PHE A 1 95 ? 13.705 2.908 -3.071 1.00 96.56 95 PHE A O 1
ATOM 744 N N . ALA A 1 96 ? 11.617 2.509 -2.333 1.00 95.50 96 ALA A N 1
ATOM 745 C CA . ALA A 1 96 ? 11.359 3.843 -1.821 1.00 95.50 96 ALA A CA 1
ATOM 746 C C . ALA A 1 96 ? 10.559 3.746 -0.525 1.00 95.50 96 ALA A C 1
ATOM 748 O O . ALA A 1 96 ? 9.768 2.826 -0.332 1.00 95.50 96 ALA A O 1
ATOM 749 N N . ARG A 1 97 ? 10.749 4.715 0.366 1.00 95.12 97 ARG A N 1
ATOM 750 C CA . ARG A 1 97 ? 9.994 4.803 1.611 1.00 95.12 97 ARG A CA 1
ATOM 751 C C . ARG A 1 97 ? 9.641 6.254 1.886 1.00 95.12 97 ARG A C 1
ATOM 753 O O . ARG A 1 97 ? 10.448 7.149 1.639 1.00 95.12 97 ARG A O 1
ATOM 760 N N . THR A 1 98 ? 8.443 6.489 2.400 1.00 95.50 98 THR A N 1
ATOM 761 C CA . THR A 1 98 ? 7.990 7.824 2.786 1.00 95.50 98 THR A CA 1
ATOM 762 C C . THR A 1 98 ? 7.163 7.773 4.058 1.00 95.50 98 THR A C 1
ATOM 764 O O . THR A 1 98 ? 6.552 6.756 4.389 1.00 95.50 98 THR A O 1
ATOM 767 N N . HIS A 1 99 ? 7.182 8.867 4.808 1.00 95.00 99 HIS A N 1
ATOM 768 C CA . HIS A 1 99 ? 6.372 8.993 6.008 1.00 95.00 99 HIS A CA 1
ATOM 769 C C . HIS A 1 99 ? 4.904 9.184 5.615 1.00 95.00 99 HIS A C 1
ATOM 771 O O . HIS A 1 99 ? 4.615 9.918 4.665 1.00 95.00 99 HIS A O 1
ATOM 777 N N . ILE A 1 100 ? 3.973 8.573 6.355 1.00 94.62 100 ILE A N 1
ATOM 778 C CA . ILE A 1 100 ? 2.549 8.588 5.990 1.00 94.62 100 ILE A CA 1
ATOM 779 C C . ILE A 1 100 ? 1.975 10.008 5.893 1.00 94.62 100 ILE A C 1
ATOM 781 O O . ILE A 1 100 ? 1.067 10.255 5.105 1.00 94.62 100 ILE A O 1
ATOM 785 N N . SER A 1 101 ? 2.541 10.973 6.629 1.00 93.88 101 SER A N 1
ATOM 786 C CA . SER A 1 101 ? 2.118 12.380 6.570 1.00 93.88 101 SER A CA 1
ATOM 787 C C . SER A 1 101 ? 2.257 13.017 5.185 1.00 93.88 101 SER A C 1
ATOM 789 O O . SER A 1 101 ? 1.529 13.959 4.882 1.00 93.88 101 SER A O 1
ATOM 791 N N . LYS A 1 102 ? 3.158 12.506 4.334 1.00 95.56 102 LYS A N 1
ATOM 792 C CA . LYS A 1 102 ? 3.338 12.979 2.953 1.00 95.56 102 LYS A CA 1
ATOM 793 C C . LYS A 1 102 ? 2.327 12.368 1.978 1.00 95.56 102 LYS A C 1
ATOM 795 O O . LYS A 1 102 ? 2.199 12.864 0.866 1.00 95.56 102 LYS A O 1
ATOM 800 N N . LEU A 1 103 ? 1.618 11.318 2.397 1.00 95.81 103 LEU A N 1
ATOM 801 C CA . LEU A 1 103 ? 0.665 10.561 1.580 1.00 95.81 103 LEU A CA 1
ATOM 802 C C . LEU A 1 103 ? -0.781 11.050 1.711 1.00 95.81 103 LEU A C 1
ATOM 804 O O . LEU A 1 103 ? -1.685 10.437 1.149 1.00 95.81 103 LEU A O 1
ATOM 808 N N . SER A 1 104 ? -1.003 12.163 2.420 1.00 94.75 104 SER A N 1
ATOM 809 C CA . SER A 1 104 ? -2.269 12.906 2.360 1.00 94.75 104 SER A CA 1
ATOM 810 C C . SER A 1 104 ? -2.580 13.392 0.943 1.00 94.75 104 SER A C 1
ATOM 812 O O . SER A 1 104 ? -3.743 13.522 0.576 1.00 94.75 104 SER A O 1
ATOM 814 N N . ASN A 1 105 ? -1.529 13.609 0.150 1.00 93.88 105 ASN A N 1
ATOM 815 C CA . ASN A 1 105 ? -1.575 13.859 -1.279 1.00 93.88 105 ASN A CA 1
ATOM 816 C C . ASN A 1 105 ? -0.802 12.761 -2.016 1.00 93.88 105 ASN A C 1
ATOM 818 O O . ASN A 1 105 ? 0.074 12.108 -1.444 1.00 93.88 105 ASN A O 1
ATOM 822 N N . LYS A 1 106 ? -1.096 12.602 -3.306 1.00 96.12 106 LYS A N 1
ATOM 823 C CA . LYS A 1 106 ? -0.393 11.671 -4.191 1.00 96.12 106 LYS A CA 1
ATOM 824 C C . LYS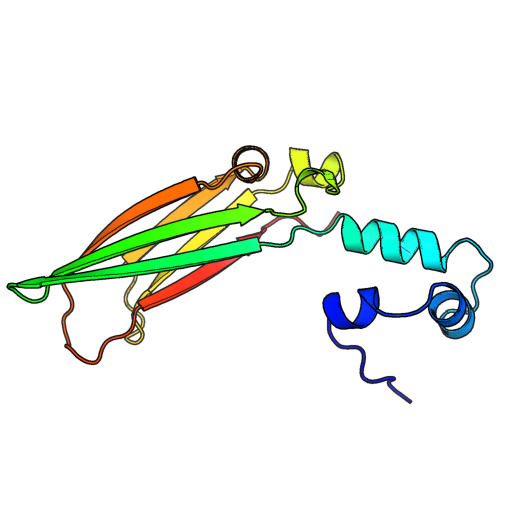 A 1 106 ? 1.105 12.000 -4.260 1.00 96.12 106 LYS A C 1
ATOM 826 O O . LYS A 1 106 ? 1.479 13.141 -4.520 1.00 96.12 106 LYS A O 1
ATOM 831 N N . GLN A 1 107 ? 1.943 10.998 -4.005 1.00 97.25 107 GLN A N 1
ATOM 832 C CA . GLN A 1 107 ? 3.398 11.050 -4.144 1.00 97.25 107 GLN A CA 1
ATOM 833 C C . GLN A 1 107 ? 3.827 10.159 -5.301 1.00 97.25 107 GLN A C 1
ATOM 835 O O . GLN A 1 107 ? 3.356 9.027 -5.400 1.00 97.25 107 GLN A O 1
ATOM 840 N N . ASN A 1 108 ? 4.754 10.650 -6.121 1.00 96.31 108 ASN A N 1
ATOM 841 C CA . ASN A 1 108 ? 5.187 9.962 -7.330 1.00 96.31 108 ASN A CA 1
ATOM 842 C C . ASN A 1 108 ? 6.699 9.761 -7.330 1.00 96.31 108 ASN A C 1
ATOM 844 O O . ASN A 1 108 ? 7.450 10.603 -6.831 1.00 96.31 108 ASN A O 1
ATOM 848 N N . PHE A 1 109 ? 7.147 8.675 -7.945 1.00 96.06 109 PHE A N 1
ATOM 849 C CA . PHE A 1 109 ? 8.528 8.530 -8.382 1.00 96.06 109 PHE A CA 1
ATOM 850 C C . PHE A 1 109 ? 8.588 7.714 -9.669 1.00 96.06 109 PHE A C 1
ATOM 852 O O . PHE A 1 109 ? 7.742 6.854 -9.912 1.00 96.06 109 PHE A O 1
ATOM 859 N N . SER A 1 110 ? 9.632 7.967 -10.451 1.00 96.50 110 SER A N 1
ATOM 860 C CA . SER A 1 110 ? 9.880 7.291 -11.720 1.00 96.50 110 SER A CA 1
ATOM 861 C C . SER A 1 110 ? 11.178 6.500 -11.646 1.00 96.50 110 SER A C 1
ATOM 863 O O . SER A 1 110 ? 12.143 6.924 -11.000 1.00 96.50 110 SER A O 1
ATOM 865 N N . VAL A 1 111 ? 11.231 5.359 -12.324 1.00 95.88 111 VAL A N 1
ATOM 866 C CA . VAL A 1 111 ? 12.465 4.588 -12.496 1.00 95.88 111 VAL A CA 1
ATOM 867 C C . VAL A 1 111 ? 12.601 4.122 -13.938 1.00 95.88 111 VAL A C 1
ATOM 869 O O . VAL A 1 111 ? 11.658 3.611 -14.534 1.00 95.88 111 VAL A O 1
ATOM 872 N N . VAL A 1 112 ? 13.794 4.310 -14.502 1.00 95.00 112 VAL A N 1
ATOM 873 C CA . VAL A 1 112 ? 14.156 3.749 -15.806 1.00 95.00 112 VAL A CA 1
ATOM 874 C C . VAL A 1 112 ? 14.672 2.337 -15.581 1.00 95.00 112 VAL A C 1
ATOM 876 O O . VAL A 1 112 ? 15.583 2.132 -14.777 1.00 95.00 112 VAL A O 1
ATOM 879 N N . TYR A 1 113 ? 14.118 1.373 -16.305 1.00 94.25 113 TYR A N 1
ATOM 880 C CA . TYR A 1 113 ? 14.487 -0.027 -16.193 1.00 94.25 113 TYR A CA 1
ATOM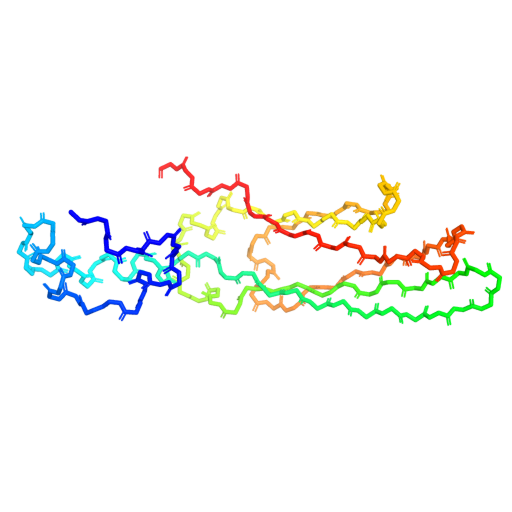 881 C C . TYR A 1 113 ? 14.833 -0.629 -17.553 1.00 94.25 113 TYR A C 1
ATOM 883 O O . TYR A 1 113 ? 14.197 -0.344 -18.566 1.00 94.25 113 TYR A O 1
ATOM 891 N N . HIS A 1 114 ? 15.868 -1.465 -17.563 1.00 92.44 114 HIS A N 1
ATOM 892 C CA . HIS A 1 114 ? 16.250 -2.258 -18.719 1.00 92.44 114 HIS A CA 1
ATOM 893 C C . HIS A 1 114 ? 15.635 -3.649 -18.608 1.00 92.44 114 HIS A C 1
ATOM 895 O O . HIS A 1 114 ? 16.075 -4.496 -17.825 1.00 92.44 114 HIS A O 1
ATOM 901 N N . VAL A 1 115 ? 14.615 -3.860 -19.424 1.00 87.50 115 VAL A N 1
ATOM 902 C CA . VAL A 1 115 ? 13.889 -5.113 -19.549 1.00 87.50 115 VAL A CA 1
ATOM 903 C C . VAL A 1 115 ? 14.820 -6.140 -20.196 1.00 87.50 115 VAL A C 1
ATOM 905 O O . VAL A 1 115 ? 15.407 -5.886 -21.248 1.00 87.50 115 VAL A O 1
ATOM 908 N N . SER A 1 116 ? 15.013 -7.303 -19.574 1.00 82.94 116 SER A N 1
ATOM 909 C CA . SER A 1 116 ? 15.824 -8.358 -20.210 1.00 82.94 116 SER A CA 1
ATOM 910 C C . SER A 1 116 ? 14.986 -9.178 -21.184 1.00 82.94 116 SER A C 1
ATOM 912 O O . SER A 1 116 ? 15.480 -9.528 -22.262 1.00 82.94 116 SER A O 1
ATOM 914 N N . ASP A 1 117 ? 13.716 -9.393 -20.842 1.00 81.25 117 ASP A N 1
ATOM 915 C CA . ASP A 1 117 ? 12.754 -10.200 -21.585 1.00 81.25 117 ASP A CA 1
ATOM 916 C C . ASP A 1 117 ? 11.451 -9.423 -21.810 1.00 81.25 117 ASP A C 1
ATOM 918 O O . ASP A 1 117 ? 10.940 -8.806 -20.885 1.00 81.25 117 ASP A O 1
ATOM 922 N N . LEU A 1 118 ? 10.922 -9.440 -23.033 1.00 77.38 118 LEU A N 1
ATOM 923 C CA . LEU A 1 118 ? 9.723 -8.679 -23.395 1.00 77.38 118 LEU A CA 1
ATOM 924 C C . LEU A 1 118 ? 8.462 -9.164 -22.663 1.00 77.38 118 LEU A C 1
ATOM 926 O O . LEU A 1 118 ? 7.536 -8.373 -22.506 1.00 77.38 118 LEU A O 1
ATOM 930 N N . ASP A 1 119 ? 8.457 -10.408 -22.177 1.00 84.06 119 ASP A N 1
ATOM 931 C CA . ASP A 1 119 ? 7.347 -10.986 -21.404 1.00 84.06 119 ASP A CA 1
ATOM 932 C C . ASP A 1 119 ? 7.449 -10.712 -19.891 1.00 84.06 119 ASP A C 1
ATOM 934 O O . ASP A 1 119 ? 6.626 -11.162 -19.088 1.00 84.06 119 ASP A O 1
ATOM 938 N N . GLU A 1 120 ? 8.467 -9.967 -19.464 1.00 87.50 120 GLU A N 1
ATOM 939 C CA . GLU A 1 120 ? 8.646 -9.593 -18.071 1.00 87.50 120 GLU A CA 1
ATOM 940 C C . GLU A 1 120 ? 7.614 -8.550 -17.624 1.00 87.50 120 GLU A C 1
ATOM 942 O O . GLU A 1 120 ? 7.485 -7.476 -18.212 1.00 87.50 120 GLU A O 1
ATOM 947 N N . SER A 1 121 ? 6.917 -8.830 -16.520 1.00 90.62 121 SER A N 1
ATOM 948 C CA . SER A 1 121 ? 5.986 -7.884 -15.910 1.00 90.62 121 SER A CA 1
ATOM 949 C C . SER A 1 121 ? 6.614 -7.169 -14.718 1.00 90.62 121 SER A C 1
ATOM 951 O O . SER A 1 121 ? 7.523 -7.677 -14.055 1.00 90.62 121 SER A O 1
ATOM 953 N N . ILE A 1 122 ? 6.124 -5.962 -14.443 1.00 93.81 122 ILE A N 1
ATOM 954 C CA . ILE A 1 122 ? 6.520 -5.171 -13.279 1.00 93.81 122 ILE A CA 1
ATOM 955 C C . ILE A 1 122 ? 5.562 -5.470 -12.132 1.00 93.81 122 ILE A C 1
ATOM 957 O O . ILE A 1 122 ? 4.343 -5.422 -12.289 1.00 93.81 122 ILE A O 1
ATOM 961 N N . ILE A 1 123 ? 6.126 -5.753 -10.965 1.00 95.44 123 ILE A N 1
ATOM 962 C CA . ILE A 1 123 ? 5.406 -6.016 -9.728 1.00 95.44 123 ILE A CA 1
ATOM 963 C C . ILE A 1 123 ? 5.717 -4.880 -8.759 1.00 95.44 123 ILE A C 1
ATOM 965 O O . ILE A 1 123 ? 6.879 -4.573 -8.489 1.00 95.44 123 ILE A O 1
ATOM 969 N N . VAL A 1 124 ? 4.667 -4.255 -8.229 1.00 96.81 124 VAL A N 1
ATOM 970 C CA . VAL A 1 124 ? 4.782 -3.198 -7.224 1.00 96.81 124 VAL A CA 1
ATOM 971 C C . VAL A 1 124 ? 4.079 -3.642 -5.953 1.00 96.81 124 VAL A C 1
ATOM 973 O O . VAL A 1 124 ? 2.884 -3.931 -5.954 1.00 96.81 124 VAL A O 1
ATOM 976 N N . HIS A 1 125 ? 4.825 -3.667 -4.857 1.00 95.62 125 HIS A N 1
ATOM 977 C CA . HIS A 1 125 ? 4.298 -3.894 -3.520 1.00 95.62 125 HIS A CA 1
ATOM 978 C C . HIS A 1 125 ? 4.368 -2.597 -2.728 1.00 95.62 125 HIS A C 1
ATOM 980 O O . HIS A 1 125 ? 5.394 -1.918 -2.764 1.00 95.62 125 HIS A O 1
ATOM 986 N N . ALA A 1 126 ? 3.326 -2.287 -1.958 1.00 94.94 126 ALA A N 1
ATOM 987 C CA . ALA A 1 126 ? 3.428 -1.300 -0.893 1.00 94.94 126 ALA A CA 1
ATOM 988 C C . ALA A 1 126 ? 2.917 -1.863 0.427 1.00 94.94 126 ALA A C 1
ATOM 990 O O . ALA A 1 126 ? 1.989 -2.671 0.461 1.00 94.94 126 ALA A O 1
ATOM 991 N N . GLY A 1 127 ? 3.530 -1.414 1.514 1.00 92.81 127 GLY A N 1
ATOM 992 C CA . GLY A 1 127 ? 3.151 -1.808 2.860 1.00 92.81 127 GLY A CA 1
ATOM 993 C C . GLY A 1 127 ? 3.563 -0.763 3.879 1.00 92.81 127 GLY A C 1
ATOM 994 O O . GLY A 1 127 ? 4.539 -0.035 3.687 1.00 92.81 127 GLY A O 1
ATOM 995 N N . SER A 1 128 ? 2.802 -0.688 4.961 1.00 88.44 128 SER A N 1
ATOM 996 C CA . SER A 1 128 ? 3.108 0.124 6.131 1.00 88.44 128 SER A CA 1
ATOM 997 C C . SER A 1 128 ? 3.791 -0.712 7.209 1.00 88.44 128 SER A C 1
ATOM 999 O O . SER A 1 128 ? 3.500 -1.895 7.371 1.00 88.44 128 SER A O 1
ATOM 1001 N N . ASP A 1 129 ? 4.710 -0.108 7.956 1.00 74.62 129 ASP A N 1
ATOM 1002 C CA . ASP A 1 129 ? 5.617 -0.834 8.854 1.00 74.62 129 ASP A CA 1
ATOM 1003 C C . ASP A 1 129 ? 5.387 -0.584 10.352 1.00 74.62 129 ASP A C 1
ATOM 1005 O O . ASP A 1 129 ? 6.261 -0.891 11.160 1.00 74.62 129 ASP A O 1
ATOM 1009 N N . ASN A 1 130 ? 4.216 -0.068 10.759 1.00 63.09 130 ASN A N 1
ATOM 1010 C CA . ASN A 1 130 ? 3.974 0.214 12.178 1.00 63.09 130 ASN A CA 1
ATOM 1011 C C . ASN A 1 130 ? 2.491 0.183 12.614 1.00 63.09 130 ASN A C 1
ATOM 1013 O O . ASN A 1 130 ? 1.890 1.211 12.928 1.00 63.09 130 ASN A O 1
ATOM 1017 N N . HIS A 1 131 ? 1.887 -1.010 12.648 1.00 56.53 131 HIS A N 1
ATOM 1018 C CA . HIS A 1 131 ? 0.494 -1.208 13.097 1.00 56.53 131 HIS A CA 1
ATOM 1019 C C . HIS A 1 131 ? 0.340 -2.059 14.364 1.00 56.53 131 HIS A C 1
ATOM 1021 O O . HIS A 1 131 ? -0.749 -2.553 14.640 1.00 56.53 131 HIS A O 1
ATOM 1027 N N . GLY A 1 132 ? 1.408 -2.213 15.147 1.00 46.75 132 GLY A N 1
ATOM 1028 C CA . GLY A 1 132 ? 1.392 -2.991 16.384 1.00 46.75 132 GLY A CA 1
ATOM 1029 C C . GLY A 1 132 ? 2.079 -2.265 17.531 1.00 46.75 132 GLY A C 1
ATOM 1030 O O . GLY A 1 132 ? 3.239 -2.545 17.818 1.00 46.75 132 GLY A O 1
ATOM 1031 N N . LYS A 1 133 ? 1.356 -1.357 18.186 1.00 36.56 133 LYS A N 1
ATOM 1032 C CA . LYS A 1 133 ? 1.547 -1.025 19.601 1.00 36.56 133 LYS A CA 1
ATOM 1033 C C . LYS A 1 133 ? 0.188 -0.847 20.252 1.00 36.56 133 LYS A C 1
ATOM 1035 O O . LYS A 1 133 ? -0.659 -0.170 19.628 1.00 36.56 133 LYS A O 1
#

pLDDT: mean 90.21, std 10.17, range [36.56, 97.88]

Radius of gyration: 19.35 Å; chains: 1; bounding box: 41×36×53 Å

Foldseek 3Di:
DPPPDDDLVSLLPDDLVVVCVVVVHDPPVSVVVNLQSLQDFDKDKDWDWADDPPQKIKIKIKIAGCSLVSHDPVLQPPKKKKKWKAKPVRHGFDIDMDRNPVRNDIDMDMGMDRHPDPPIDIDMDMDIDDDDD

Sequence (133 aa):
MSRGITNINSFKKLNPGDIESFLNRNPPFGTQVINSLNSFPELEISVEVANHPNKKCVIDVSINVPNFTKLSSLCKKETWVSVLVSSSAGRFIRFARTHISKLSNKQNFSVVYHVSDLDESIIVHAGSDNHGK